Protein AF-A0A4W5LMF2-F1 (afdb_monomer)

Radius of gyration: 18.35 Å; Cα contacts (8 Å, |Δi|>4): 35; chains: 1; bounding box: 37×24×47 Å

Nearest PDB structures (foldseek):
  6ysy-assembly1_A  TM=7.282E-01  e=1.396E-06  Oryctolagus cuniculus
  6fsa-assembly1_A  TM=8.246E-01  e=1.514E-05  Bos taurus
  8qyq-assembly2_B  TM=7.532E-01  e=1.106E-05  Bos taurus
  8qyq-assembly1_A  TM=7.302E-01  e=1.106E-05  Bos taurus
  8act-assembly1_A  TM=7.283E-01  e=3.879E-05  Homo sapiens

pLDDT: mean 93.89, std 5.53, range [69.5, 98.44]

Sequence (73 aa):
MENFLVIHQLRCNGVLEGIRICRKGFPSRIIYADFKQRYKVLNASVIPEGQFMDNKKASEKLLGSIDVNHEDY

Solvent-accessible surface area (backbone atoms only — not comparable to full-atom values): 4641 Å² total; per-residue (Å²): 133,64,66,69,62,53,53,50,48,36,54,76,71,39,49,56,54,52,52,55,56,41,60,75,60,79,66,77,83,76,57,40,61,58,47,36,69,71,49,37,80,81,50,53,86,78,55,64,82,97,55,94,67,59,40,59,62,48,38,54,54,50,58,73,72,47,102,63,75,76,86,80,114

Mean predicted aligned error: 4.42 Å

Secondary structure (DSSP, 8-s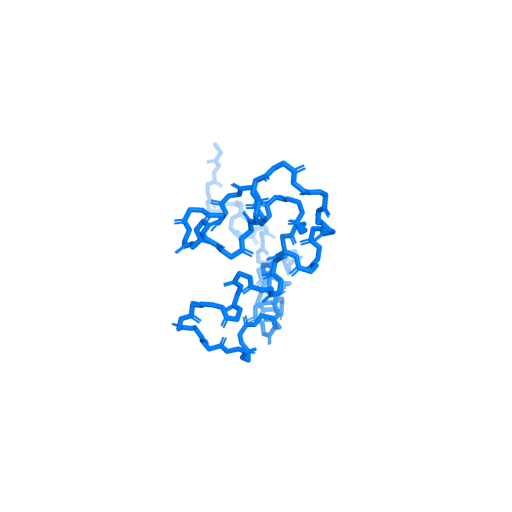tate):
--HHHHHHH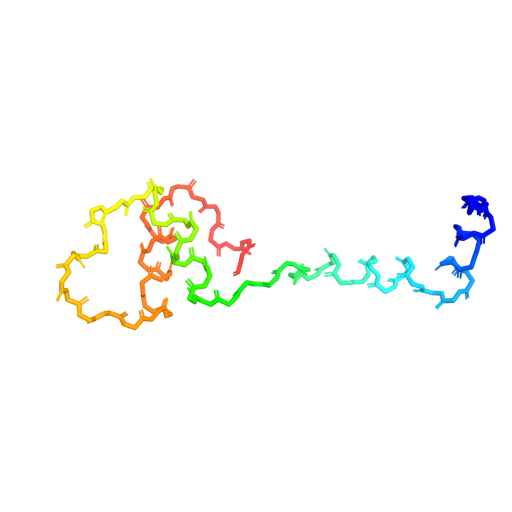HHHTTHHHHHHHHTTS------HHHHHHHHGGG-GGGS-TTS---HHHHHHHHHTTS---TT--

Structure (mmCIF, N/CA/C/O backbone):
data_AF-A0A4W5LMF2-F1
#
_entry.id   AF-A0A4W5LMF2-F1
#
loop_
_atom_site.group_PDB
_atom_site.id
_atom_site.type_symbol
_atom_site.label_atom_id
_atom_site.label_alt_id
_atom_site.label_comp_id
_atom_site.label_asym_id
_atom_site.label_entity_id
_atom_site.label_seq_id
_atom_site.pdbx_PDB_ins_code
_atom_site.Cartn_x
_atom_site.Cartn_y
_atom_site.Cartn_z
_atom_site.occupancy
_atom_site.B_iso_or_equiv
_atom_site.auth_seq_id
_atom_site.auth_comp_id
_atom_site.auth_asym_id
_atom_site.auth_atom_id
_atom_site.pdbx_PDB_model_num
ATOM 1 N N . MET A 1 1 ? 5.605 7.561 -28.561 1.00 69.50 1 MET A N 1
ATOM 2 C CA . MET A 1 1 ? 6.689 7.095 -27.670 1.00 69.50 1 MET A CA 1
ATOM 3 C C . MET A 1 1 ? 7.041 5.685 -28.110 1.00 69.50 1 MET A C 1
ATOM 5 O O . MET A 1 1 ? 6.131 4.873 -28.231 1.00 69.50 1 MET A O 1
ATOM 9 N N . GLU A 1 2 ? 8.297 5.407 -28.450 1.00 91.12 2 GLU A N 1
ATOM 10 C CA . GLU A 1 2 ? 8.694 4.079 -28.935 1.00 91.12 2 GLU A CA 1
ATOM 11 C C . GLU A 1 2 ? 8.955 3.138 -27.756 1.00 91.12 2 GLU A C 1
ATOM 13 O O . GLU A 1 2 ? 9.989 3.214 -27.092 1.00 91.12 2 GLU A O 1
ATOM 18 N N . ASN A 1 3 ? 8.004 2.243 -27.484 1.00 92.50 3 ASN A N 1
ATOM 19 C CA . ASN A 1 3 ? 8.037 1.361 -26.312 1.00 92.50 3 ASN A CA 1
ATOM 20 C C . ASN A 1 3 ? 9.312 0.507 -26.231 1.00 92.50 3 ASN A C 1
ATOM 22 O O . ASN A 1 3 ? 9.842 0.290 -25.144 1.00 92.50 3 ASN A O 1
ATOM 26 N N . PHE A 1 4 ? 9.827 0.040 -27.372 1.00 96.31 4 PHE A N 1
ATOM 27 C CA . PHE A 1 4 ? 11.030 -0.791 -27.408 1.00 96.31 4 PHE A CA 1
ATOM 28 C C . PHE A 1 4 ? 12.276 -0.031 -26.933 1.00 96.31 4 PHE A C 1
ATOM 30 O O . PHE A 1 4 ? 13.043 -0.552 -26.120 1.00 96.31 4 PHE A O 1
ATOM 37 N N . LEU A 1 5 ? 12.434 1.221 -27.374 1.00 97.19 5 LEU A N 1
ATOM 38 C CA . LEU A 1 5 ? 13.537 2.084 -26.959 1.00 97.19 5 LEU A CA 1
ATOM 39 C C . LEU A 1 5 ? 13.486 2.361 -25.450 1.00 97.19 5 LEU A C 1
ATOM 41 O O . LEU A 1 5 ? 14.500 2.227 -24.766 1.00 97.19 5 LEU A O 1
ATOM 45 N N . VAL A 1 6 ? 12.299 2.659 -24.912 1.00 97.31 6 VAL A N 1
ATOM 46 C CA . VAL A 1 6 ? 12.110 2.900 -23.472 1.00 97.31 6 VAL A CA 1
ATOM 47 C C . VAL A 1 6 ? 12.449 1.651 -22.653 1.00 97.31 6 VAL A C 1
ATOM 49 O O . VAL A 1 6 ? 13.166 1.740 -21.659 1.00 97.31 6 VAL A O 1
ATOM 52 N N . ILE A 1 7 ? 12.007 0.461 -23.077 1.00 96.94 7 ILE A N 1
ATOM 53 C CA . ILE A 1 7 ? 12.330 -0.794 -22.376 1.00 96.94 7 ILE A CA 1
ATOM 54 C C . ILE A 1 7 ? 13.840 -1.061 -22.383 1.00 96.94 7 ILE A C 1
ATOM 56 O O . ILE A 1 7 ? 14.389 -1.483 -21.362 1.00 96.94 7 ILE A O 1
ATOM 60 N N . HI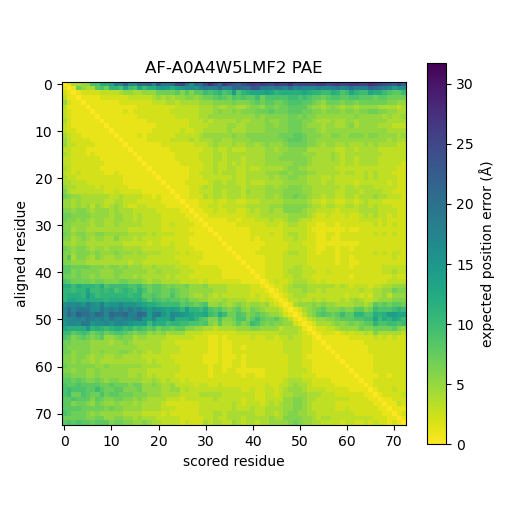S A 1 8 ? 14.519 -0.817 -23.507 1.00 97.56 8 HIS A N 1
ATOM 61 C CA . HIS A 1 8 ? 15.971 -0.958 -23.583 1.00 97.56 8 HIS A CA 1
ATOM 62 C C . HIS A 1 8 ? 16.674 -0.008 -22.603 1.00 97.56 8 HIS A C 1
ATOM 64 O O . HIS A 1 8 ? 17.517 -0.450 -21.825 1.00 97.56 8 HIS A O 1
ATOM 70 N N . GLN A 1 9 ? 16.263 1.261 -22.555 1.00 98.06 9 GLN A N 1
ATOM 71 C CA . GLN A 1 9 ? 16.801 2.248 -21.614 1.00 98.06 9 GLN A CA 1
ATOM 72 C C . GLN A 1 9 ? 16.576 1.841 -20.150 1.00 98.06 9 GLN A C 1
ATOM 74 O O . GLN A 1 9 ? 17.506 1.907 -19.353 1.00 98.06 9 GLN A O 1
ATOM 79 N N . LEU A 1 10 ? 15.383 1.357 -19.785 1.00 98.25 10 LEU A N 1
ATOM 80 C CA . LEU A 1 10 ? 15.089 0.898 -18.419 1.00 98.25 10 LEU A CA 1
ATOM 81 C C . LEU A 1 10 ? 15.962 -0.292 -17.991 1.00 98.25 10 LEU A C 1
ATOM 83 O O . LEU A 1 10 ? 16.301 -0.412 -16.812 1.00 98.25 10 LEU A O 1
ATOM 87 N N . ARG A 1 11 ? 16.324 -1.171 -18.933 1.00 97.56 11 ARG A N 1
ATOM 88 C CA . ARG A 1 11 ? 17.265 -2.276 -18.696 1.00 97.56 11 ARG A CA 1
ATOM 89 C C . ARG A 1 11 ? 18.687 -1.756 -18.525 1.00 97.56 11 ARG A C 1
ATOM 91 O O . ARG A 1 11 ? 19.307 -2.039 -17.507 1.00 97.56 11 ARG A O 1
ATOM 98 N N . CYS A 1 12 ? 19.177 -0.983 -19.493 1.00 98.06 12 CYS A N 1
ATOM 99 C CA . CYS A 1 12 ? 20.557 -0.495 -19.515 1.00 98.06 12 CYS A CA 1
ATOM 100 C C . CYS A 1 12 ? 20.865 0.447 -18.346 1.00 98.06 12 CYS A C 1
ATOM 102 O O . CYS A 1 12 ? 21.941 0.368 -17.766 1.00 98.06 12 CYS A O 1
ATOM 104 N N . ASN A 1 13 ? 19.898 1.269 -17.937 1.00 98.31 13 ASN A N 1
ATOM 105 C CA . ASN A 1 13 ? 20.039 2.176 -16.797 1.00 98.31 13 ASN A CA 1
ATOM 106 C C . ASN A 1 13 ? 19.822 1.475 -15.443 1.00 98.31 13 ASN A C 1
ATOM 108 O O . ASN A 1 13 ? 19.810 2.136 -14.408 1.00 98.31 13 ASN A O 1
ATOM 112 N N . GLY A 1 14 ? 19.582 0.159 -15.429 1.00 97.88 14 GLY A N 1
ATOM 113 C CA . GLY A 1 14 ? 19.386 -0.611 -14.200 1.00 97.88 14 GLY A CA 1
ATOM 114 C C . GLY A 1 14 ? 18.066 -0.340 -13.471 1.00 97.88 14 GLY A C 1
ATOM 115 O O . GLY A 1 14 ? 17.882 -0.824 -12.358 1.00 97.88 14 GLY A O 1
ATOM 116 N N . VAL A 1 15 ? 17.110 0.378 -14.071 1.00 98.44 15 VAL A N 1
ATOM 117 C CA . VAL A 1 15 ? 15.813 0.679 -13.435 1.00 98.44 15 VAL A CA 1
ATOM 118 C C . VAL A 1 15 ? 15.040 -0.604 -13.136 1.00 98.44 15 VAL A C 1
ATOM 120 O O . VAL A 1 15 ? 14.501 -0.763 -12.042 1.00 98.44 15 VAL A O 1
ATOM 123 N N . LEU A 1 16 ? 15.026 -1.560 -14.073 1.00 98.00 16 LEU A N 1
ATOM 124 C CA . LEU A 1 16 ? 14.372 -2.854 -13.841 1.00 98.00 16 LEU A CA 1
ATOM 125 C C . LEU A 1 16 ? 15.054 -3.662 -12.731 1.00 98.00 16 LEU A C 1
ATOM 127 O O . LEU A 1 16 ? 14.381 -4.388 -12.000 1.00 98.00 16 LEU A O 1
ATOM 131 N N . GLU A 1 17 ? 16.366 -3.505 -12.577 1.00 98.19 17 GLU A N 1
ATOM 132 C CA . GLU A 1 17 ? 17.135 -4.157 -11.522 1.00 98.19 17 GLU A CA 1
ATOM 133 C C . GLU A 1 17 ? 16.857 -3.522 -10.153 1.00 98.19 17 GLU A C 1
ATOM 135 O O . GLU A 1 17 ? 16.631 -4.233 -9.175 1.00 98.19 17 GLU A O 1
ATOM 140 N N . GLY A 1 18 ? 16.739 -2.193 -10.097 1.00 97.81 18 GLY A N 1
ATOM 141 C CA . GLY A 1 18 ? 16.270 -1.477 -8.912 1.00 97.81 18 GLY A CA 1
ATOM 142 C C . GLY A 1 18 ? 14.872 -1.930 -8.484 1.00 97.81 18 GLY A C 1
ATOM 143 O O . GLY A 1 18 ? 14.661 -2.275 -7.323 1.00 97.81 18 GLY A O 1
ATOM 144 N N . ILE A 1 19 ? 13.932 -2.039 -9.431 1.00 97.69 19 ILE A N 1
ATOM 145 C CA . ILE A 1 19 ? 12.587 -2.580 -9.168 1.00 97.69 19 ILE A CA 1
ATOM 146 C C . ILE A 1 19 ? 12.674 -4.018 -8.638 1.00 97.69 19 ILE A C 1
ATOM 148 O O . ILE A 1 19 ? 11.993 -4.360 -7.670 1.00 97.69 19 ILE A O 1
ATOM 152 N N . ARG A 1 20 ? 13.520 -4.866 -9.237 1.00 97.94 20 ARG A N 1
ATOM 153 C CA . ARG A 1 20 ? 13.714 -6.260 -8.810 1.00 97.94 20 ARG A CA 1
ATOM 154 C C . ARG A 1 20 ? 14.214 -6.355 -7.368 1.00 97.94 20 ARG A C 1
ATOM 156 O O . ARG A 1 20 ? 13.707 -7.185 -6.618 1.00 97.94 20 ARG A O 1
ATOM 163 N N . ILE A 1 21 ? 15.175 -5.520 -6.978 1.00 97.69 21 ILE A N 1
ATOM 164 C CA . ILE A 1 21 ? 15.710 -5.477 -5.610 1.00 97.69 21 ILE A CA 1
ATOM 165 C C . ILE A 1 21 ? 14.644 -4.968 -4.633 1.00 97.69 21 ILE A C 1
ATOM 167 O O . ILE A 1 21 ? 14.405 -5.619 -3.620 1.00 97.69 21 ILE A O 1
ATOM 171 N N . CYS A 1 22 ? 13.940 -3.877 -4.954 1.00 97.31 22 CYS A N 1
ATOM 172 C CA . CYS A 1 22 ? 12.869 -3.341 -4.105 1.00 97.31 22 CYS A CA 1
ATOM 173 C C . CYS A 1 22 ? 11.758 -4.369 -3.837 1.00 97.31 22 CYS A C 1
ATOM 175 O O . CYS A 1 22 ? 11.239 -4.437 -2.726 1.00 97.31 22 CYS A O 1
ATOM 177 N N . ARG A 1 23 ? 11.429 -5.211 -4.826 1.00 96.31 23 ARG A N 1
ATOM 178 C CA . ARG A 1 23 ? 10.438 -6.292 -4.690 1.00 96.31 23 ARG A CA 1
ATOM 179 C C . ARG A 1 23 ? 10.863 -7.443 -3.776 1.00 96.31 23 ARG A C 1
ATOM 181 O O . ARG A 1 23 ? 10.008 -8.247 -3.431 1.00 96.31 23 ARG A O 1
ATOM 188 N N . LYS A 1 24 ? 12.146 -7.556 -3.416 1.00 95.56 24 LYS A N 1
ATOM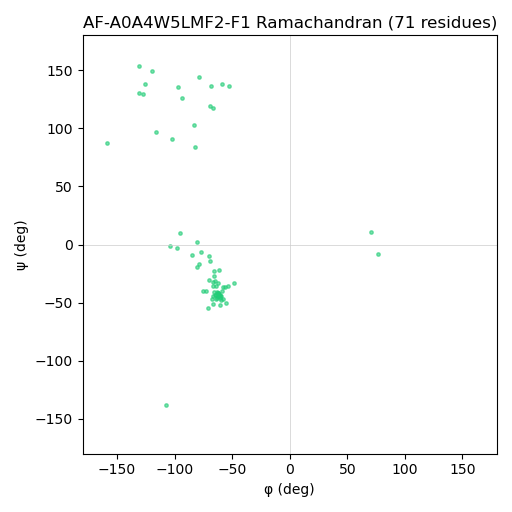 189 C CA . LYS A 1 24 ? 12.603 -8.527 -2.407 1.00 95.56 24 LYS A CA 1
ATOM 190 C C . LYS A 1 24 ? 12.327 -8.071 -0.971 1.00 95.56 24 LYS A C 1
ATOM 192 O O . LYS A 1 24 ? 12.427 -8.891 -0.069 1.00 95.56 24 LYS A O 1
ATOM 197 N N . GLY A 1 25 ? 12.052 -6.782 -0.766 1.00 94.88 25 GLY A N 1
ATOM 198 C CA . GLY A 1 25 ? 11.583 -6.236 0.507 1.00 94.88 25 GLY A CA 1
ATOM 199 C C . GLY A 1 25 ? 10.105 -5.861 0.417 1.00 94.88 25 GLY A C 1
ATOM 200 O O . GLY A 1 25 ? 9.325 -6.564 -0.216 1.00 94.88 25 GLY A O 1
ATOM 201 N N . PHE A 1 26 ? 9.747 -4.708 0.986 1.00 95.38 26 PHE A N 1
ATOM 202 C CA . PHE A 1 26 ? 8.395 -4.139 0.935 1.00 95.38 26 PHE A CA 1
ATOM 203 C C . PHE A 1 26 ? 8.329 -3.000 -0.099 1.00 95.38 26 PHE A C 1
ATOM 205 O O . PHE A 1 26 ? 8.642 -1.847 0.230 1.00 95.38 26 PHE A O 1
ATOM 212 N N . PRO A 1 27 ? 7.991 -3.298 -1.372 1.00 96.25 27 PRO A N 1
ATOM 213 C CA . PRO A 1 27 ? 8.033 -2.314 -2.454 1.00 96.25 27 PRO A CA 1
ATOM 214 C C . PRO A 1 27 ? 6.937 -1.250 -2.333 1.00 96.25 27 PRO A C 1
ATOM 216 O O . PRO A 1 27 ? 7.136 -0.112 -2.756 1.00 96.25 27 PRO A O 1
ATOM 219 N N . SER A 1 28 ? 5.791 -1.611 -1.757 1.00 95.75 28 SER A N 1
ATOM 220 C CA . SER A 1 28 ? 4.651 -0.718 -1.571 1.00 95.75 28 SER A CA 1
ATOM 221 C C . SER A 1 28 ? 4.717 -0.065 -0.199 1.00 95.75 28 SER A C 1
ATOM 223 O O . SER A 1 28 ? 4.795 -0.746 0.817 1.00 95.75 28 SER A O 1
ATOM 225 N N . ARG A 1 29 ? 4.657 1.267 -0.165 1.00 95.38 29 ARG A N 1
ATOM 226 C CA . ARG A 1 29 ? 4.605 2.051 1.072 1.00 95.38 29 ARG A CA 1
ATOM 227 C C . ARG A 1 29 ? 3.479 3.061 0.959 1.00 95.38 29 ARG A C 1
ATOM 229 O O . ARG A 1 29 ? 3.384 3.763 -0.045 1.00 95.38 29 ARG A O 1
ATOM 236 N N . ILE A 1 30 ? 2.627 3.125 1.976 1.00 97.00 30 ILE A N 1
ATOM 237 C CA . ILE A 1 30 ? 1.472 4.024 2.017 1.00 97.00 30 ILE A CA 1
ATOM 238 C C . ILE A 1 30 ? 1.556 4.843 3.302 1.00 97.00 30 ILE A C 1
ATOM 240 O O . ILE A 1 30 ? 1.888 4.321 4.364 1.00 97.00 30 ILE A O 1
ATOM 244 N N . ILE A 1 31 ? 1.265 6.137 3.206 1.00 97.81 31 ILE A N 1
ATOM 245 C CA . ILE A 1 31 ? 1.204 7.022 4.370 1.00 97.81 31 ILE A CA 1
ATOM 246 C C . ILE A 1 31 ? 0.001 6.614 5.229 1.00 97.81 31 ILE A C 1
ATOM 248 O O . ILE A 1 31 ? -1.089 6.401 4.705 1.00 97.81 31 ILE A O 1
ATOM 252 N N . TYR A 1 32 ? 0.159 6.552 6.554 1.00 97.19 32 TYR A N 1
ATOM 253 C CA . TYR A 1 32 ? -0.904 6.092 7.462 1.00 97.19 32 TYR A CA 1
ATOM 254 C C . TYR A 1 32 ? -2.244 6.827 7.293 1.00 97.19 32 TYR A C 1
ATOM 256 O O . TYR A 1 32 ? -3.303 6.217 7.415 1.00 97.19 32 TYR A O 1
ATOM 264 N N . ALA A 1 33 ? -2.216 8.130 6.998 1.00 95.25 33 ALA A N 1
ATOM 265 C CA . ALA A 1 33 ? -3.427 8.908 6.734 1.00 95.25 33 ALA A CA 1
ATOM 266 C C . ALA A 1 33 ? -4.178 8.399 5.489 1.00 95.25 33 ALA A C 1
ATOM 268 O O . ALA A 1 33 ? -5.384 8.160 5.556 1.00 95.25 33 ALA A O 1
ATOM 269 N N . ASP A 1 34 ? -3.451 8.153 4.394 1.00 96.94 34 ASP A N 1
ATOM 270 C CA . ASP A 1 34 ? -4.011 7.613 3.152 1.00 96.94 34 ASP A CA 1
ATOM 271 C C . ASP A 1 34 ? -4.520 6.185 3.345 1.00 96.94 34 ASP A C 1
ATOM 273 O O . ASP A 1 34 ? -5.591 5.839 2.844 1.00 96.94 34 ASP A O 1
ATOM 277 N N . PHE A 1 35 ? -3.776 5.358 4.090 1.00 96.88 35 PHE A N 1
ATOM 278 C CA . PHE A 1 35 ? -4.180 3.989 4.401 1.00 96.88 35 PHE A CA 1
ATOM 279 C C . PHE A 1 35 ? -5.504 3.978 5.170 1.00 96.88 35 PHE A C 1
ATOM 281 O O . PHE A 1 35 ? -6.468 3.352 4.733 1.00 96.88 35 PHE A O 1
ATOM 288 N N . LYS A 1 36 ? -5.586 4.746 6.264 1.00 93.94 36 LYS A N 1
ATOM 289 C CA . LYS A 1 36 ? -6.810 4.903 7.055 1.00 93.94 36 LYS A CA 1
ATOM 290 C C . LYS A 1 36 ? -7.977 5.369 6.187 1.00 93.94 36 LYS A C 1
ATOM 292 O O . LYS A 1 36 ? -9.044 4.769 6.243 1.00 93.94 36 LYS A O 1
ATOM 297 N N . GLN A 1 37 ? -7.795 6.424 5.392 1.00 93.44 37 GLN A N 1
ATOM 298 C CA . GLN A 1 37 ? -8.878 6.982 4.581 1.00 93.44 37 GLN A CA 1
ATOM 299 C C . GLN A 1 37 ? -9.379 5.993 3.520 1.00 93.44 37 GLN A C 1
ATOM 301 O O . GLN A 1 37 ? -10.588 5.858 3.347 1.00 93.44 37 GLN A O 1
ATOM 306 N N . ARG A 1 38 ? -8.474 5.299 2.818 1.00 96.25 38 ARG A N 1
ATOM 307 C CA . ARG A 1 38 ? -8.839 4.371 1.735 1.00 96.25 38 ARG A CA 1
ATOM 308 C C . ARG A 1 38 ? -9.409 3.058 2.252 1.00 96.25 38 ARG A C 1
ATOM 310 O O . ARG A 1 38 ? -10.357 2.546 1.668 1.00 96.25 38 ARG A O 1
ATOM 317 N N . TYR A 1 39 ? -8.846 2.522 3.331 1.00 95.88 39 TYR A N 1
ATOM 318 C CA . TYR A 1 39 ? -9.144 1.166 3.787 1.00 95.88 39 TYR A CA 1
ATOM 319 C C . TYR A 1 39 ? -10.062 1.099 5.010 1.00 95.88 39 TYR A C 1
ATOM 321 O O . TYR A 1 39 ? -10.457 -0.003 5.378 1.00 95.88 39 TYR A O 1
ATOM 329 N N . LYS A 1 40 ? -10.504 2.228 5.596 1.00 93.69 40 LYS A N 1
ATOM 330 C CA . LYS A 1 40 ? -11.527 2.237 6.671 1.00 93.69 40 LYS A CA 1
ATOM 331 C C . LYS A 1 40 ? -12.752 1.382 6.319 1.00 93.69 40 LYS A C 1
ATOM 333 O O . LYS A 1 40 ? -13.344 0.775 7.204 1.00 93.69 40 LYS A O 1
ATOM 338 N N . VAL A 1 41 ? -13.110 1.310 5.037 1.00 94.19 41 VAL A N 1
ATOM 339 C CA . VAL A 1 41 ? -14.235 0.506 4.533 1.00 94.19 41 VAL A CA 1
ATOM 340 C C . VAL A 1 41 ? -14.097 -0.998 4.788 1.00 94.19 41 VAL A C 1
ATOM 342 O O . VAL A 1 41 ? -15.112 -1.683 4.813 1.00 94.19 41 VAL A O 1
ATOM 345 N N . LEU A 1 42 ? -12.880 -1.513 5.004 1.00 95.25 42 LEU A N 1
ATOM 346 C CA . LEU A 1 42 ? -12.649 -2.930 5.304 1.00 95.25 42 LEU A CA 1
ATOM 347 C C . LEU A 1 42 ? -13.228 -3.326 6.666 1.00 95.25 42 LEU A C 1
ATOM 349 O O . LEU A 1 42 ? -13.728 -4.436 6.816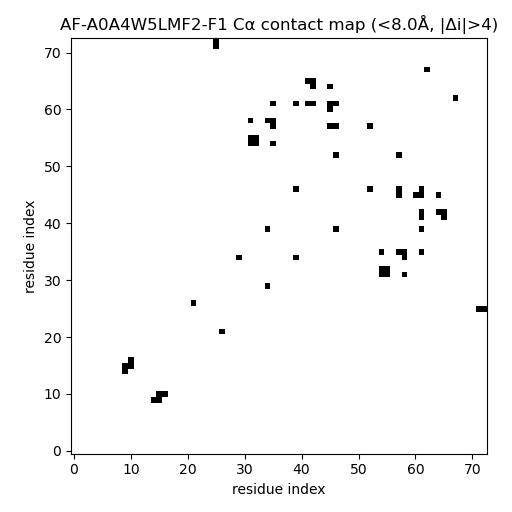 1.00 95.25 42 LEU A O 1
ATOM 353 N N . ASN A 1 43 ? -13.179 -2.420 7.647 1.00 93.56 43 ASN A N 1
ATOM 354 C CA . ASN A 1 43 ? -13.822 -2.608 8.942 1.00 93.56 43 ASN A CA 1
ATOM 355 C C . ASN A 1 43 ? -14.048 -1.256 9.642 1.00 93.56 43 ASN A C 1
ATOM 357 O O . ASN A 1 43 ? -13.223 -0.782 10.429 1.00 93.56 43 ASN A O 1
ATOM 361 N N . ALA A 1 44 ? -15.185 -0.620 9.353 1.00 88.88 44 ALA A N 1
ATOM 362 C CA . ALA A 1 44 ? -15.494 0.715 9.866 1.00 88.88 44 ALA A CA 1
ATOM 363 C C . ALA A 1 44 ? -15.673 0.750 11.395 1.00 88.88 44 ALA A C 1
ATOM 365 O O . ALA A 1 44 ? -15.391 1.772 12.018 1.00 88.88 44 ALA A O 1
ATOM 366 N N . SER A 1 45 ? -16.085 -0.364 12.004 1.00 89.31 45 SER A N 1
ATOM 367 C CA . SER A 1 45 ? -16.374 -0.472 13.441 1.00 89.31 45 SER A CA 1
ATOM 368 C C . SER A 1 45 ? -15.135 -0.301 14.328 1.00 89.31 45 SER A C 1
ATOM 370 O O . SER A 1 45 ? -15.249 0.043 15.501 1.00 89.31 45 SER A O 1
ATOM 372 N N . VAL A 1 46 ? -13.942 -0.535 13.777 1.00 89.94 46 VAL A N 1
ATOM 373 C CA . VAL A 1 46 ? -12.668 -0.515 14.517 1.00 89.94 46 VAL A CA 1
ATOM 374 C C . VAL A 1 46 ? -12.138 0.906 14.728 1.00 89.94 46 VAL A C 1
ATOM 376 O O . VAL A 1 46 ? -11.321 1.147 15.623 1.00 89.94 46 VAL A O 1
ATOM 379 N N . ILE A 1 47 ? -12.619 1.864 13.930 1.00 87.19 47 ILE A N 1
ATOM 380 C CA . ILE A 1 47 ? -12.221 3.272 13.977 1.00 87.19 47 ILE A CA 1
ATOM 381 C C . ILE A 1 47 ? -13.455 4.101 14.377 1.00 87.19 47 ILE A C 1
ATOM 383 O O . ILE A 1 47 ? -14.257 4.442 13.505 1.00 87.19 47 ILE A O 1
ATOM 387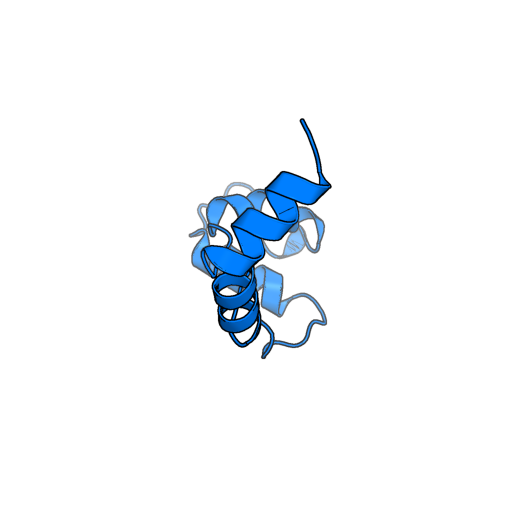 N N . PRO A 1 48 ? -13.611 4.447 15.671 1.00 82.12 48 PRO A N 1
ATOM 388 C CA . PRO A 1 48 ? -14.756 5.203 16.169 1.00 82.12 48 PRO A CA 1
ATOM 389 C C . PRO A 1 48 ? -14.892 6.560 15.477 1.00 82.12 48 PRO A C 1
ATOM 391 O O . PRO A 1 48 ? -13.906 7.274 15.276 1.00 82.12 48 PRO A O 1
ATOM 394 N N . GLU A 1 49 ? -16.120 6.935 15.135 1.00 78.56 49 GLU A N 1
ATOM 395 C CA . GLU A 1 49 ? -16.401 8.236 14.531 1.00 78.56 49 GLU A CA 1
ATOM 396 C C . GLU A 1 49 ? -16.424 9.344 15.591 1.00 78.56 49 GLU A C 1
ATOM 398 O O . GLU A 1 49 ? -16.819 9.128 16.735 1.00 78.56 49 GLU A O 1
ATOM 403 N N . GLY A 1 50 ? -15.949 10.538 15.229 1.00 76.81 50 GLY A N 1
ATOM 404 C CA . GLY A 1 50 ? -15.927 11.702 16.124 1.00 76.81 50 GLY A CA 1
ATOM 405 C C . GLY A 1 50 ? -14.830 11.695 17.196 1.00 76.81 50 GLY A C 1
ATOM 406 O O . GLY A 1 50 ? -14.613 12.723 17.834 1.00 76.81 50 GLY A O 1
ATOM 407 N N . GLN A 1 51 ? -14.090 10.595 17.371 1.00 78.38 51 GLN A N 1
ATOM 408 C CA . GLN A 1 51 ? -12.913 10.556 18.240 1.00 78.38 51 GLN A CA 1
ATOM 409 C C . GLN A 1 51 ? -11.625 10.741 17.443 1.00 78.38 51 GLN A C 1
ATOM 411 O O . GLN A 1 51 ? -11.406 10.121 16.399 1.00 78.38 51 GLN A O 1
ATOM 416 N N . PHE A 1 52 ? -10.731 11.581 17.965 1.00 82.25 52 PHE A N 1
ATOM 417 C CA . PHE A 1 52 ? -9.389 11.686 17.420 1.00 82.25 52 PHE A CA 1
ATOM 418 C C . PHE A 1 52 ? -8.617 10.397 17.717 1.00 82.25 52 PHE A C 1
ATOM 420 O O . PHE A 1 52 ? -8.395 10.033 18.871 1.00 82.25 52 PHE A O 1
ATOM 427 N N . MET A 1 53 ? -8.188 9.719 16.657 1.00 86.12 53 MET A N 1
ATOM 428 C CA . MET A 1 53 ? -7.288 8.578 16.732 1.00 86.12 53 MET A CA 1
ATOM 429 C C . MET A 1 53 ? -6.111 8.825 15.802 1.00 86.12 53 MET A C 1
ATOM 431 O O . MET A 1 53 ? -6.306 9.143 14.623 1.00 86.12 53 MET A O 1
ATOM 435 N N . ASP A 1 54 ? -4.910 8.645 16.347 1.00 93.56 54 ASP A N 1
ATOM 436 C CA . ASP A 1 54 ? -3.667 8.700 15.592 1.00 93.56 54 ASP A CA 1
ATOM 437 C C . ASP A 1 54 ? -3.715 7.754 14.380 1.00 93.56 54 ASP A C 1
ATOM 439 O O . ASP A 1 54 ? -4.195 6.620 14.470 1.00 93.56 54 ASP A O 1
ATOM 443 N N . ASN A 1 55 ? -3.235 8.231 13.230 1.00 94.69 55 ASN A N 1
ATOM 444 C CA . ASN A 1 55 ? -3.374 7.505 11.970 1.00 94.69 55 ASN A CA 1
ATOM 445 C C . ASN A 1 55 ? -2.572 6.199 11.961 1.00 94.69 55 ASN A C 1
ATOM 447 O O . ASN A 1 55 ? -3.026 5.229 11.350 1.00 94.69 55 ASN A O 1
ATOM 451 N N . LYS A 1 56 ? -1.425 6.142 12.653 1.00 95.81 56 LYS A N 1
ATOM 452 C CA . LYS A 1 56 ? -0.646 4.907 12.778 1.00 95.81 56 LYS A CA 1
ATOM 453 C C . LYS A 1 56 ? -1.424 3.881 13.598 1.00 95.81 56 LYS A C 1
ATOM 455 O O . LYS A 1 56 ? -1.684 2.792 13.098 1.00 95.81 56 LYS A O 1
ATOM 460 N N . LYS A 1 57 ? -1.913 4.265 14.782 1.00 95.12 57 LYS A N 1
ATOM 461 C CA . LYS A 1 57 ? -2.736 3.376 15.629 1.00 95.12 57 LYS A CA 1
ATOM 462 C C . LYS A 1 57 ? -4.009 2.893 14.931 1.00 95.12 57 LYS A C 1
ATOM 464 O O . LYS A 1 57 ? -4.392 1.737 15.081 1.00 95.12 57 LYS A O 1
ATOM 469 N N . ALA A 1 58 ? -4.677 3.768 14.179 1.00 94.56 58 ALA A N 1
ATOM 470 C CA . ALA A 1 58 ? -5.860 3.395 13.407 1.00 94.56 58 ALA A CA 1
ATOM 471 C C . ALA A 1 58 ? -5.528 2.3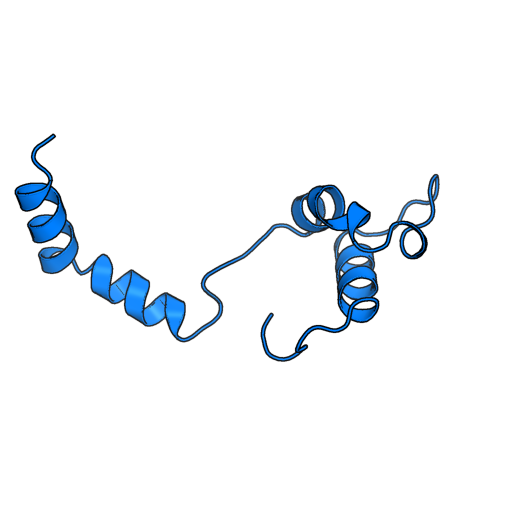59 12.319 1.00 94.56 58 ALA A C 1
ATOM 473 O O . ALA A 1 58 ? -6.287 1.413 12.131 1.00 94.56 58 ALA A O 1
ATOM 474 N N . SER A 1 59 ? -4.387 2.519 11.641 1.00 95.56 59 SER A N 1
ATOM 475 C CA . SER A 1 59 ? -3.919 1.585 10.610 1.00 95.56 59 SER A CA 1
ATOM 476 C C . SER A 1 59 ? -3.552 0.222 11.202 1.00 95.56 59 SER A C 1
ATOM 478 O O . SER A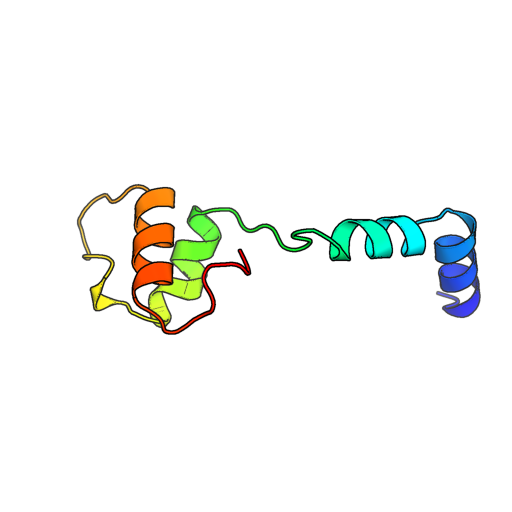 1 59 ? -3.987 -0.796 10.676 1.00 95.56 59 SER A O 1
ATOM 480 N N . GLU A 1 60 ? -2.831 0.199 12.329 1.00 95.69 60 GLU A N 1
ATOM 481 C CA . GLU A 1 60 ? -2.481 -1.030 13.060 1.00 95.69 60 GLU A CA 1
ATOM 482 C C . GLU A 1 60 ? -3.731 -1.796 13.510 1.00 95.69 60 GLU A C 1
ATOM 484 O O . GLU A 1 60 ? -3.847 -2.995 13.266 1.00 95.69 60 GLU A O 1
ATOM 489 N N . LYS A 1 61 ? -4.705 -1.102 14.119 1.00 94.94 61 LYS A N 1
ATOM 490 C CA . LYS A 1 61 ? -5.967 -1.725 14.540 1.00 94.94 61 LYS A CA 1
ATOM 491 C C . LYS A 1 61 ? -6.764 -2.278 13.364 1.00 94.94 61 LYS A C 1
ATOM 493 O O . LYS A 1 61 ? -7.333 -3.358 13.478 1.00 94.94 61 LYS A O 1
ATOM 498 N N . LEU A 1 62 ? -6.828 -1.535 12.259 1.00 95.44 62 LEU A N 1
ATOM 499 C CA . LEU A 1 62 ? -7.549 -1.961 11.066 1.00 95.44 62 LEU A CA 1
ATOM 500 C C . LEU A 1 62 ? -6.915 -3.221 10.462 1.00 95.44 62 LEU A C 1
ATOM 502 O O . LEU A 1 62 ? -7.638 -4.177 10.196 1.00 95.44 62 LEU A O 1
ATOM 506 N N . LEU A 1 63 ? -5.586 -3.254 10.317 1.00 96.31 63 LEU A N 1
ATOM 507 C CA . LEU A 1 63 ? -4.856 -4.430 9.829 1.00 96.31 63 LEU A CA 1
ATOM 508 C C . LEU A 1 63 ? -5.018 -5.636 10.758 1.00 96.31 63 LEU A C 1
ATOM 510 O O . LEU A 1 63 ? -5.266 -6.732 10.278 1.00 96.31 63 LEU A O 1
ATOM 514 N N . GLY A 1 64 ? -4.971 -5.436 12.077 1.00 96.00 64 GLY A N 1
ATOM 515 C CA . GLY A 1 64 ? -5.214 -6.507 13.051 1.00 96.00 64 GLY A CA 1
ATOM 516 C C . GLY A 1 64 ? -6.668 -6.996 13.117 1.00 96.00 64 GLY A C 1
ATOM 517 O O . GLY A 1 64 ? -6.948 -7.978 13.794 1.00 96.00 64 GLY A O 1
ATOM 518 N N . SER A 1 65 ? -7.604 -6.307 12.457 1.00 95.56 65 SER A N 1
ATOM 519 C CA . SER A 1 65 ? -9.030 -6.664 12.449 1.00 95.56 65 SER A CA 1
ATOM 520 C C . SER A 1 65 ? -9.472 -7.462 11.224 1.00 95.56 65 SER A C 1
ATOM 522 O O . SER A 1 65 ? -10.647 -7.820 11.126 1.00 95.56 65 SER A O 1
ATOM 524 N N . ILE A 1 66 ? -8.559 -7.692 10.282 1.00 94.88 66 ILE A N 1
ATOM 525 C CA . ILE A 1 66 ? -8.803 -8.421 9.040 1.00 94.88 66 ILE A CA 1
ATOM 526 C C . ILE A 1 66 ? -7.893 -9.647 8.983 1.00 94.88 66 ILE A C 1
ATOM 528 O O . ILE A 1 66 ? -6.787 -9.629 9.516 1.00 94.88 66 ILE A O 1
ATOM 532 N N . ASP A 1 67 ? -8.363 -10.707 8.332 1.00 95.19 67 ASP A N 1
ATOM 533 C CA . ASP A 1 67 ? -7.614 -11.957 8.188 1.00 95.19 67 ASP A CA 1
ATOM 534 C C . ASP A 1 67 ? -6.623 -11.848 7.020 1.00 95.19 67 ASP A C 1
ATOM 536 O O . ASP A 1 67 ? -6.928 -12.183 5.873 1.00 95.19 67 ASP A O 1
ATOM 540 N N . VAL A 1 68 ? -5.455 -11.268 7.301 1.00 95.06 68 VAL A N 1
ATOM 541 C CA . VAL A 1 68 ? -4.336 -11.129 6.362 1.00 95.06 68 VAL A CA 1
ATOM 542 C C . VAL A 1 68 ? -3.049 -11.607 7.021 1.00 95.06 68 VAL A C 1
ATOM 544 O O . VAL A 1 68 ? -2.896 -11.539 8.237 1.00 95.06 68 VAL A O 1
ATOM 547 N N . ASN A 1 69 ? -2.092 -12.065 6.219 1.00 96.38 69 ASN A N 1
ATOM 548 C CA . ASN A 1 69 ? -0.787 -12.453 6.737 1.00 96.38 69 ASN A CA 1
ATOM 549 C C . ASN A 1 69 ? -0.028 -11.225 7.269 1.00 96.38 69 ASN A C 1
ATOM 551 O O . ASN A 1 69 ? 0.298 -10.307 6.515 1.00 96.38 69 ASN A O 1
ATOM 555 N N . HIS A 1 70 ? 0.260 -11.220 8.569 1.00 93.94 70 HIS A N 1
ATOM 556 C CA . HIS A 1 70 ? 0.897 -10.094 9.252 1.00 93.94 70 HIS A CA 1
ATOM 557 C C . HIS A 1 70 ? 2.410 -9.977 9.004 1.00 93.94 70 HIS A C 1
ATOM 559 O O . HIS A 1 70 ? 3.001 -8.978 9.396 1.00 93.94 70 HIS A O 1
ATOM 565 N N . GLU A 1 71 ? 3.021 -10.950 8.323 1.00 94.50 71 GLU A N 1
ATOM 566 C CA . GLU A 1 71 ? 4.432 -10.896 7.906 1.00 94.50 71 GLU A CA 1
ATOM 567 C C . GLU A 1 71 ? 4.639 -10.152 6.569 1.00 94.50 71 GLU A C 1
ATOM 569 O O . GLU A 1 71 ? 5.773 -9.885 6.171 1.00 94.50 71 GLU A O 1
ATOM 574 N N . ASP A 1 72 ? 3.554 -9.809 5.862 1.00 92.69 72 ASP A N 1
ATOM 575 C CA . ASP A 1 72 ? 3.602 -9.243 4.506 1.00 92.69 72 ASP A CA 1
ATOM 57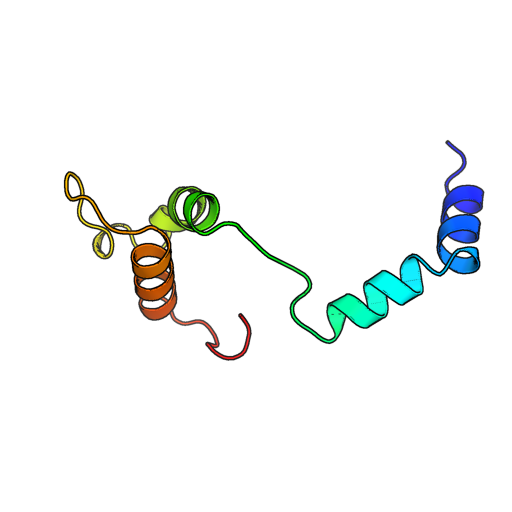6 C C . ASP A 1 72 ? 3.538 -7.696 4.458 1.00 92.69 72 ASP A C 1
ATOM 578 O O . ASP A 1 72 ? 3.412 -7.127 3.365 1.00 92.69 72 ASP A O 1
ATOM 582 N N . TYR A 1 73 ? 3.654 -6.988 5.596 1.00 91.81 73 TYR A N 1
ATOM 583 C CA . TYR A 1 73 ? 3.624 -5.514 5.648 1.00 91.81 73 TYR A CA 1
ATOM 584 C C . TYR A 1 73 ? 4.478 -4.863 6.748 1.00 91.81 73 TYR A C 1
ATOM 586 O O . TYR A 1 73 ? 4.762 -5.506 7.779 1.00 91.81 73 TYR A O 1
#

Organism: NCBI:txid62062

InterPro domains:
  IPR001609 Myosin head, motor domain-like [PF00063] (2-73)
  IPR001609 Myosin head, motor domain-like [PS51456] (1-73)
  IPR027417 P-loop containing nucleoside triphosphate hydrolase [SSF52540] (2-73)
  IPR036961 Kinesin motor domain superfamily [G3DSA:3.40.850.10] (1-25)

Foldseek 3Di:
DPPVVVVVCCVVVCVVVVVVVCVVDQVDDDDLVRQCVPCCVVPVPQPDPPDDDDSVVSNVSSVVVDPDDPVRD